Protein AF-A0A383VZY9-F1 (afdb_monomer_lite)

Foldseek 3Di:
DDPDVVNCVPPDDDPDPDPVDDDDDDDDPVVVDVVCCCVPPCVVPPVVVVVVVVVVVVVVVVVVVVVVVVLVVLCVVCVVVVHHSDDDD

pLDDT: mean 89.36, std 9.24, range [46.97, 97.81]

Radius of gyration: 31.73 Å; chains: 1; bounding box: 52×20×98 Å

Secondary structure (DSSP, 8-state):
----GGGTTTT--PPPS-TTSPPPPPPPHHHH-HHHHIIIIIIIIIHHHHHHHHHHHHHHHHHHHHHHHHHHHHHHHHHHTT--SS---

Structure (mmCIF, N/CA/C/O backbone):
data_AF-A0A383VZY9-F1
#
_entry.id   AF-A0A383VZY9-F1
#
loop_
_atom_site.group_PDB
_atom_site.id
_atom_site.type_symbol
_atom_site.label_atom_id
_atom_site.label_alt_id
_atom_site.label_comp_id
_atom_site.label_asym_id
_atom_site.label_entity_id
_atom_site.label_seq_id
_atom_site.pdbx_PDB_ins_code
_atom_site.Cartn_x
_atom_site.Cartn_y
_atom_site.Cartn_z
_atom_site.occupancy
_atom_site.B_iso_or_equiv
_atom_site.auth_seq_id
_atom_site.auth_comp_id
_atom_site.auth_asym_id
_atom_site.auth_atom_id
_atom_site.pdbx_PDB_model_num
ATOM 1 N N . MET A 1 1 ? -20.092 -10.229 51.697 1.00 49.72 1 MET A N 1
ATOM 2 C CA . MET A 1 1 ? -20.146 -9.152 50.683 1.00 49.72 1 MET A CA 1
ATOM 3 C C . MET A 1 1 ? -20.647 -9.762 49.387 1.00 49.72 1 MET A C 1
ATOM 5 O O . MET A 1 1 ? -20.105 -10.785 48.994 1.00 49.72 1 MET A O 1
ATOM 9 N N . VAL A 1 2 ? -21.682 -9.198 48.764 1.00 70.44 2 VAL A N 1
ATOM 10 C CA . VAL A 1 2 ? -22.149 -9.647 47.441 1.00 70.44 2 VAL A CA 1
ATOM 11 C C . VAL A 1 2 ? -21.452 -8.785 46.391 1.00 70.44 2 VAL A C 1
ATOM 13 O O . VAL A 1 2 ? -21.437 -7.561 46.525 1.00 70.44 2 VAL A O 1
ATOM 16 N N . LEU A 1 3 ? -20.837 -9.408 45.382 1.00 74.44 3 LEU A N 1
ATOM 17 C CA . LEU A 1 3 ? -20.195 -8.688 44.283 1.00 74.44 3 LEU A CA 1
ATOM 18 C C . LEU A 1 3 ? -21.298 -8.056 43.417 1.00 74.44 3 LEU A C 1
ATOM 20 O O . LEU A 1 3 ? -21.928 -8.730 42.608 1.00 74.44 3 LEU A O 1
ATOM 24 N N . GLY A 1 4 ? -21.604 -6.782 43.660 1.00 76.69 4 GLY A N 1
ATOM 25 C CA . GLY A 1 4 ? -22.655 -6.071 42.928 1.00 76.69 4 GLY A CA 1
ATOM 26 C C . GLY A 1 4 ? -22.267 -5.798 41.472 1.00 76.69 4 GLY A C 1
ATOM 27 O O . GLY A 1 4 ? -21.083 -5.668 41.158 1.00 76.69 4 GLY A O 1
ATOM 28 N N . GLU A 1 5 ? -23.262 -5.630 40.596 1.00 77.38 5 GLU A N 1
ATOM 29 C CA . GLU A 1 5 ? -23.088 -5.422 39.144 1.00 77.38 5 GLU A CA 1
ATOM 30 C C . GLU A 1 5 ? -22.109 -4.297 38.771 1.00 77.38 5 GLU A C 1
ATOM 32 O O . GLU A 1 5 ? -21.443 -4.368 37.739 1.00 77.38 5 GLU A O 1
ATOM 37 N N . ALA A 1 6 ? -21.952 -3.286 39.631 1.00 79.12 6 ALA A N 1
ATOM 38 C CA . ALA A 1 6 ? -20.977 -2.212 39.453 1.00 79.12 6 ALA A CA 1
ATOM 39 C C . ALA A 1 6 ? -19.533 -2.721 39.272 1.00 79.12 6 ALA A C 1
ATOM 41 O O . ALA A 1 6 ? -18.759 -2.094 38.555 1.00 79.12 6 ALA A O 1
ATOM 42 N N . HIS A 1 7 ? -19.192 -3.867 39.871 1.00 79.12 7 HIS A N 1
ATOM 43 C CA . HIS A 1 7 ? -17.860 -4.473 39.782 1.00 79.12 7 HIS A CA 1
ATOM 44 C C . HIS A 1 7 ? -17.645 -5.253 38.479 1.00 79.12 7 HIS A C 1
ATOM 46 O O . HIS A 1 7 ? -16.507 -5.461 38.073 1.00 79.12 7 HIS A O 1
ATOM 52 N N . LEU A 1 8 ? -18.723 -5.686 37.818 1.00 83.25 8 LEU A N 1
ATOM 53 C CA . LEU A 1 8 ? -18.668 -6.443 36.561 1.00 83.25 8 LEU A CA 1
ATOM 54 C C . LEU A 1 8 ? -18.922 -5.557 35.337 1.00 83.25 8 LEU A C 1
ATOM 56 O O . LEU A 1 8 ? -18.622 -5.947 34.204 1.00 83.25 8 LEU A O 1
ATOM 60 N N . ARG A 1 9 ? -19.439 -4.345 35.561 1.00 77.19 9 ARG A N 1
ATOM 61 C CA . ARG A 1 9 ? -19.755 -3.365 34.526 1.00 77.19 9 ARG A CA 1
ATOM 62 C C . ARG A 1 9 ? -18.519 -3.085 33.664 1.00 77.19 9 ARG A C 1
ATOM 64 O O . ARG A 1 9 ? -17.523 -2.556 34.138 1.00 77.19 9 ARG A O 1
ATOM 71 N N . ASN A 1 10 ? -18.625 -3.405 32.371 1.00 80.44 10 ASN A N 1
ATOM 72 C CA . ASN A 1 10 ? -17.580 -3.304 31.334 1.00 80.44 10 ASN A CA 1
ATOM 73 C C . ASN A 1 10 ? -16.486 -4.380 31.326 1.00 80.44 10 ASN A C 1
ATOM 75 O O . ASN A 1 10 ? -15.647 -4.336 30.430 1.00 80.44 10 ASN A O 1
ATOM 79 N N . ILE A 1 11 ? -16.526 -5.355 32.235 1.00 87.56 11 ILE A N 1
ATOM 80 C CA . ILE A 1 11 ? -15.618 -6.513 32.218 1.00 87.56 11 ILE A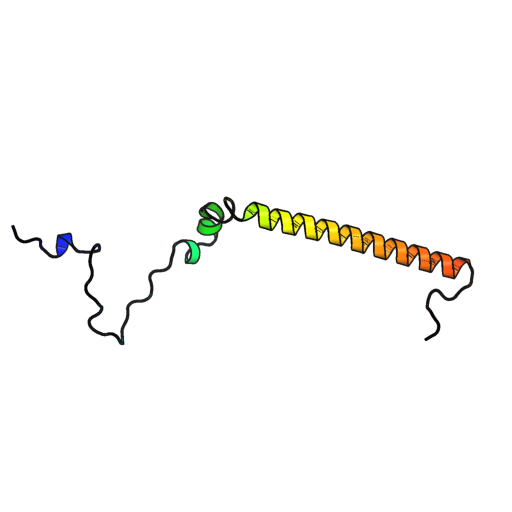 CA 1
ATOM 81 C C . ILE A 1 11 ? -16.356 -7.728 31.661 1.00 87.56 11 ILE A C 1
ATOM 83 O O . ILE A 1 11 ? -15.930 -8.318 30.673 1.00 87.56 11 ILE A O 1
ATOM 87 N N . LEU A 1 12 ? -17.503 -8.056 32.259 1.00 87.62 12 LEU A N 1
ATOM 88 C CA . LEU A 1 12 ? -18.361 -9.155 31.834 1.00 87.62 12 LEU A CA 1
ATOM 89 C C . LEU A 1 12 ? -19.734 -8.594 31.486 1.00 87.62 12 LEU A C 1
ATOM 91 O O . LEU A 1 12 ? -20.346 -7.873 32.273 1.00 87.62 12 LEU A O 1
ATOM 95 N N . ARG A 1 13 ? -20.210 -8.909 30.282 1.00 84.31 13 ARG A N 1
ATOM 96 C CA . ARG A 1 13 ? -21.570 -8.591 29.847 1.00 84.31 13 ARG A CA 1
ATOM 97 C C . ARG A 1 13 ? -22.271 -9.897 29.482 1.00 84.31 13 ARG A C 1
ATOM 99 O O . ARG A 1 13 ? -21.647 -10.719 28.808 1.00 84.31 13 ARG A O 1
ATOM 106 N N . PRO A 1 14 ? -23.523 -10.105 29.918 1.00 84.44 14 PRO A N 1
ATOM 107 C CA . PRO A 1 14 ? -24.312 -11.238 29.459 1.00 84.44 14 PRO A CA 1
ATOM 108 C C . PRO A 1 14 ? -24.556 -11.135 27.943 1.00 84.44 14 PRO A C 1
ATOM 110 O O . PRO A 1 14 ? -24.407 -10.048 27.368 1.00 84.44 14 PRO A O 1
ATOM 113 N N . PRO A 1 15 ? -24.925 -12.245 27.281 1.00 84.19 15 PRO A N 1
ATOM 114 C CA . PRO A 1 15 ? -25.337 -12.196 25.885 1.00 84.19 15 PRO A CA 1
ATOM 115 C C . PRO A 1 15 ? -26.515 -11.216 25.696 1.00 84.19 15 PRO A C 1
ATOM 117 O O . PRO A 1 15 ? -27.307 -11.030 26.625 1.00 84.19 15 PRO A O 1
ATOM 120 N N . PRO A 1 16 ? -26.644 -10.574 24.520 1.00 84.25 16 PRO A N 1
ATOM 121 C CA . PRO A 1 16 ? -27.762 -9.681 24.227 1.00 84.25 16 PRO A CA 1
ATOM 122 C C . PRO A 1 16 ? -29.100 -10.405 24.397 1.00 84.25 16 PRO A C 1
ATOM 124 O O . PRO A 1 16 ? -29.254 -11.533 23.936 1.00 84.25 16 PRO A O 1
ATO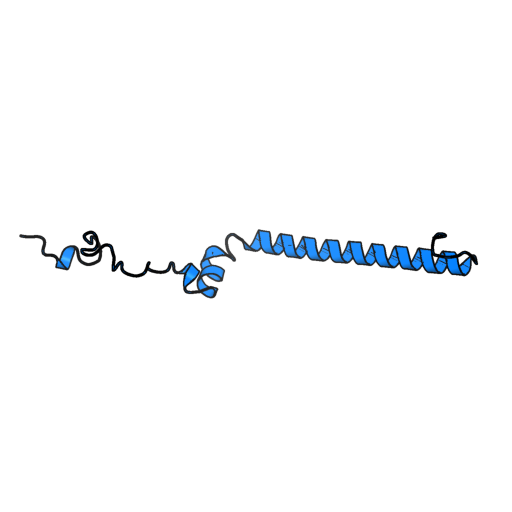M 127 N N . VAL A 1 17 ? -30.060 -9.751 25.055 1.00 82.31 17 VAL A N 1
ATOM 128 C CA . VAL A 1 17 ? -31.382 -10.335 25.353 1.00 82.31 17 VAL A CA 1
ATOM 129 C C . VAL A 1 17 ? -32.206 -10.543 24.078 1.00 82.31 17 VAL A C 1
ATOM 131 O O . VAL A 1 17 ? -32.972 -11.497 23.991 1.00 82.31 17 VAL A O 1
ATOM 134 N N . ASP A 1 18 ? -32.014 -9.678 23.081 1.00 83.31 18 ASP A N 1
ATOM 135 C CA . ASP A 1 18 ? -32.659 -9.770 21.775 1.00 83.31 18 ASP A CA 1
ATOM 136 C C . ASP A 1 18 ? -31.602 -9.999 20.674 1.00 83.31 18 ASP A C 1
ATOM 138 O O . ASP A 1 18 ? -30.812 -9.094 20.381 1.00 83.31 18 ASP A O 1
ATOM 142 N N . PRO A 1 19 ? -31.561 -11.190 20.050 1.00 75.81 19 PRO A N 1
ATOM 143 C CA . PRO A 1 19 ? -30.606 -11.508 18.993 1.00 75.81 19 PRO A CA 1
ATOM 144 C C . PRO A 1 19 ? -30.895 -10.780 17.672 1.00 75.81 19 PRO A C 1
ATOM 146 O O . PRO A 1 19 ? -30.044 -10.787 16.785 1.00 75.81 19 PRO A O 1
ATOM 149 N N . THR A 1 20 ? -32.065 -10.153 17.525 1.00 83.06 20 THR A N 1
ATOM 150 C CA . THR A 1 20 ? -32.418 -9.370 16.331 1.00 83.06 20 THR A CA 1
ATOM 151 C C . THR A 1 20 ? -31.975 -7.909 16.426 1.00 83.06 20 THR A C 1
ATOM 153 O O . THR A 1 20 ? -31.818 -7.252 15.399 1.00 83.06 20 THR A O 1
ATOM 156 N N . ASN A 1 21 ? -31.681 -7.420 17.636 1.00 83.75 21 ASN A N 1
ATOM 157 C CA . ASN A 1 21 ? -31.222 -6.057 17.897 1.00 83.75 21 ASN A CA 1
ATOM 158 C C . ASN A 1 21 ? -29.834 -6.055 18.557 1.00 83.75 21 ASN A C 1
ATOM 160 O O . ASN A 1 21 ? -29.645 -5.651 19.709 1.00 83.75 21 ASN A O 1
ATOM 164 N N . LEU A 1 22 ? -28.847 -6.564 17.819 1.00 86.88 22 LEU A N 1
ATOM 165 C CA . LEU A 1 22 ? -27.463 -6.617 18.278 1.00 86.88 22 LEU A CA 1
ATOM 166 C C . LEU A 1 22 ? -26.834 -5.215 18.273 1.00 86.88 22 LEU A C 1
ATOM 168 O O . LEU A 1 22 ? -26.994 -4.468 17.304 1.00 86.88 22 LEU A O 1
ATOM 172 N N . PRO A 1 23 ? -26.057 -4.853 19.311 1.00 87.25 23 PRO A N 1
ATOM 173 C CA . PRO A 1 23 ? -25.311 -3.607 19.293 1.00 87.25 23 PRO A CA 1
ATOM 174 C C . PRO A 1 23 ? -24.277 -3.618 18.154 1.00 87.25 23 PRO A C 1
ATOM 176 O O . PRO A 1 23 ? -23.728 -4.675 17.824 1.00 87.25 23 PRO A O 1
ATOM 179 N N . PRO A 1 24 ? -23.955 -2.450 17.572 1.00 89.31 24 PRO A N 1
ATOM 180 C CA . PRO A 1 24 ? -22.952 -2.367 16.522 1.00 89.31 24 PRO A CA 1
ATOM 181 C C . PRO A 1 24 ? -21.587 -2.836 17.034 1.00 89.31 24 PRO A C 1
ATOM 183 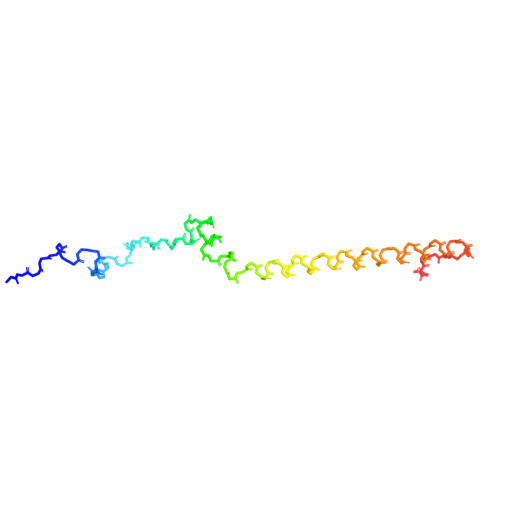O O . PRO A 1 24 ? -21.197 -2.553 18.171 1.00 89.31 24 PRO A O 1
ATOM 186 N N . ASN A 1 25 ? -20.839 -3.525 16.169 1.00 92.00 25 ASN A N 1
ATOM 187 C CA . ASN A 1 25 ? -19.496 -3.991 16.492 1.00 92.00 25 ASN A CA 1
ATOM 188 C C . ASN A 1 25 ? -18.591 -2.790 16.836 1.00 92.00 25 ASN A C 1
ATOM 190 O O . ASN A 1 25 ? -18.455 -1.881 16.006 1.00 92.00 25 ASN A O 1
ATOM 194 N N . PRO A 1 26 ? -17.968 -2.744 18.028 1.00 91.00 26 PRO A N 1
ATOM 195 C CA . PRO A 1 26 ? -17.059 -1.662 18.372 1.00 91.00 26 PRO A CA 1
ATOM 196 C C . PRO A 1 26 ? -15.880 -1.621 17.384 1.00 91.00 26 PRO A C 1
ATOM 198 O O . PRO A 1 26 ? -15.168 -2.616 17.240 1.00 91.00 26 PRO A O 1
ATOM 201 N N . PRO A 1 27 ? -15.610 -0.480 16.718 1.00 95.00 27 PRO A N 1
ATOM 202 C CA . PRO A 1 27 ? -14.576 -0.453 15.694 1.00 95.00 27 PRO A CA 1
ATOM 203 C C . PRO A 1 27 ? -13.181 -0.510 16.316 1.00 95.00 27 PRO A C 1
ATOM 205 O O . PRO A 1 27 ? -12.893 0.200 17.290 1.00 95.00 27 PRO A O 1
ATOM 208 N N . HIS A 1 28 ? -12.288 -1.285 15.700 1.00 95.06 28 HIS A N 1
ATOM 209 C CA . HIS A 1 28 ? -10.880 -1.326 16.089 1.00 95.06 28 HIS A CA 1
ATOM 210 C C . HIS A 1 28 ? -10.221 0.049 15.838 1.00 95.06 28 HIS A C 1
ATOM 212 O O . HIS A 1 28 ? -10.545 0.699 14.840 1.00 95.06 28 HIS A O 1
ATOM 218 N N . PRO A 1 29 ? -9.253 0.512 16.653 1.00 94.38 29 PRO A N 1
ATOM 219 C CA . PRO A 1 29 ? -8.590 1.806 16.440 1.00 94.38 29 PRO A CA 1
ATOM 220 C C . PRO A 1 29 ? -8.011 2.015 15.029 1.00 94.38 29 PRO A C 1
ATOM 222 O O . PRO A 1 29 ? -8.051 3.123 14.502 1.00 94.38 29 PRO A O 1
ATOM 225 N N . PHE A 1 30 ? -7.541 0.943 14.381 1.00 94.50 30 PHE A N 1
ATOM 226 C CA . PHE A 1 30 ? -7.076 0.978 12.983 1.00 94.50 30 PHE A CA 1
ATOM 227 C C . PHE A 1 30 ? -8.187 1.241 11.957 1.00 94.50 30 PHE A C 1
ATOM 229 O O . PHE A 1 30 ? -7.897 1.790 10.903 1.00 94.50 30 PHE A O 1
ATOM 236 N N . GLN A 1 31 ? -9.436 0.876 12.255 1.00 94.38 31 GLN A N 1
ATOM 237 C CA . GLN A 1 31 ? -10.591 1.182 11.405 1.00 94.38 31 GLN A CA 1
ATOM 238 C C . GLN A 1 31 ? -11.075 2.620 11.620 1.00 94.38 31 GLN A C 1
ATOM 240 O O . GLN A 1 31 ? -11.572 3.248 10.695 1.00 94.38 31 GLN A O 1
ATOM 245 N N . LYS A 1 32 ? -10.918 3.154 12.840 1.00 93.19 32 LYS A N 1
ATOM 246 C CA . LYS A 1 32 ? -11.357 4.517 13.181 1.00 93.19 32 LYS A CA 1
ATOM 247 C C . 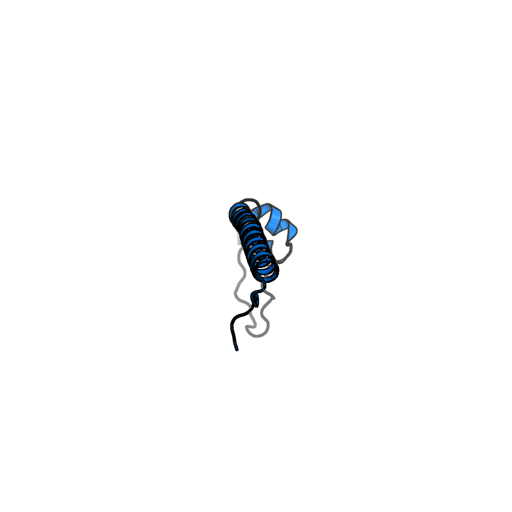LYS A 1 32 ? -10.434 5.604 12.644 1.00 93.19 32 LYS A C 1
ATOM 249 O O . LYS A 1 32 ? -10.898 6.698 12.349 1.00 93.19 32 LYS A O 1
ATOM 254 N N . SER A 1 33 ? -9.127 5.348 12.590 1.00 95.38 33 SER A N 1
ATOM 255 C CA . SER A 1 33 ? -8.147 6.371 12.229 1.00 95.38 33 SER A CA 1
ATOM 256 C C . SER A 1 33 ? -7.011 5.800 11.395 1.00 95.38 33 SER A C 1
ATOM 258 O O . SER A 1 33 ? -6.171 5.034 11.877 1.00 95.38 33 SER A O 1
ATOM 260 N N . PHE A 1 34 ? -6.937 6.266 10.149 1.00 95.38 34 PHE A N 1
ATOM 261 C CA . PHE A 1 34 ? -5.834 5.947 9.253 1.00 95.38 34 PHE A CA 1
ATOM 262 C C . PHE A 1 34 ? -4.497 6.465 9.796 1.00 95.38 34 PHE A C 1
ATOM 264 O O . PHE A 1 34 ? -3.512 5.735 9.799 1.00 95.38 34 PHE A O 1
ATOM 271 N N . SER A 1 35 ? -4.464 7.675 10.362 1.00 95.00 35 SER A N 1
ATOM 272 C CA . SER A 1 35 ? -3.254 8.236 10.979 1.00 95.00 35 SER A CA 1
ATOM 273 C C . SER A 1 35 ? -2.751 7.393 12.155 1.00 95.00 35 SER A C 1
ATOM 275 O O . SER A 1 35 ? -1.541 7.221 12.320 1.00 95.00 35 SER A O 1
ATOM 277 N N . PHE A 1 36 ? -3.662 6.832 12.959 1.00 95.44 36 PHE A N 1
ATOM 278 C CA . PHE A 1 36 ? -3.299 5.912 14.038 1.00 95.44 36 PHE A CA 1
ATOM 279 C C . PHE A 1 36 ? -2.706 4.613 13.483 1.00 95.44 36 PHE A C 1
ATOM 281 O O . PHE A 1 36 ? -1.642 4.186 13.932 1.00 95.44 36 PHE A O 1
ATOM 288 N N . TYR A 1 37 ? -3.340 4.020 12.467 1.00 95.81 37 TYR A N 1
ATOM 289 C CA . TYR A 1 37 ? -2.807 2.848 11.769 1.00 95.81 37 TYR A CA 1
ATOM 290 C C . TYR A 1 37 ? -1.423 3.113 11.160 1.00 95.81 37 TYR A C 1
ATOM 292 O O . TYR A 1 37 ? -0.507 2.306 11.346 1.00 95.81 37 TYR A O 1
ATOM 300 N N . LEU A 1 38 ? -1.247 4.260 10.497 1.00 94.81 38 LEU A N 1
ATOM 301 C CA . LEU A 1 38 ? 0.007 4.629 9.855 1.00 94.81 38 LEU A CA 1
ATOM 302 C C . LEU A 1 38 ? 1.165 4.648 10.858 1.00 94.81 38 LEU A C 1
ATOM 304 O O . LEU A 1 38 ? 2.172 3.965 10.671 1.00 94.81 38 LEU A O 1
ATOM 308 N N . ARG A 1 39 ? 0.990 5.386 11.959 1.00 93.94 39 ARG A N 1
ATOM 309 C CA . ARG A 1 39 ? 2.019 5.547 12.997 1.00 93.94 39 ARG A CA 1
ATOM 310 C C . ARG A 1 39 ? 2.281 4.259 13.771 1.00 93.94 39 ARG A C 1
ATOM 312 O O . ARG A 1 39 ? 3.429 3.955 14.084 1.00 93.94 39 ARG A O 1
ATOM 319 N N . GLN A 1 40 ? 1.229 3.513 14.112 1.00 93.69 40 GLN A N 1
ATOM 320 C CA . GLN A 1 40 ? 1.369 2.364 15.008 1.00 93.69 40 GLN A CA 1
ATOM 321 C C . GLN A 1 40 ? 1.734 1.065 14.300 1.00 93.69 40 GLN A C 1
ATOM 323 O O . GLN A 1 40 ? 2.403 0.238 14.913 1.00 93.69 40 GLN A O 1
ATOM 328 N N . ARG A 1 41 ? 1.322 0.871 13.040 1.00 92.44 41 ARG A N 1
ATOM 329 C CA . ARG A 1 41 ? 1.477 -0.418 12.350 1.00 92.44 41 ARG A CA 1
ATOM 330 C C . ARG A 1 41 ? 2.096 -0.312 10.961 1.00 92.44 41 ARG A C 1
ATOM 332 O O . ARG A 1 41 ? 2.934 -1.144 10.616 1.00 92.44 41 ARG A O 1
ATOM 339 N N . PHE A 1 42 ? 1.709 0.672 10.156 1.00 93.06 42 PHE A N 1
ATOM 340 C CA . PHE A 1 42 ? 2.204 0.766 8.781 1.00 93.06 42 PHE A CA 1
ATOM 341 C C . PHE A 1 42 ? 3.700 1.076 8.737 1.00 93.06 42 PHE A C 1
ATOM 343 O O . PHE A 1 42 ? 4.464 0.299 8.176 1.00 93.06 42 PHE A O 1
ATOM 350 N N . LEU A 1 43 ? 4.137 2.152 9.398 1.00 92.19 43 LEU A N 1
ATOM 351 C CA . LEU A 1 43 ? 5.537 2.579 9.352 1.00 92.19 43 LEU A CA 1
ATOM 352 C C . LEU A 1 43 ? 6.491 1.558 9.987 1.00 92.19 43 LEU A C 1
ATOM 354 O O . LEU A 1 43 ? 7.612 1.393 9.523 1.00 92.19 43 LEU A O 1
ATOM 358 N N . LYS A 1 44 ? 6.033 0.835 11.015 1.00 91.50 44 LYS A N 1
ATOM 359 C CA . LYS A 1 44 ? 6.854 -0.149 11.735 1.00 91.50 44 LYS A CA 1
ATOM 360 C C . LYS A 1 44 ? 7.004 -1.482 10.999 1.00 91.50 44 LYS A C 1
ATOM 362 O O . LYS A 1 44 ? 8.037 -2.122 11.134 1.00 91.50 44 LYS A O 1
ATOM 367 N N . HIS A 1 45 ? 5.980 -1.917 10.260 1.00 92.19 45 HIS A N 1
ATOM 368 C CA . HIS A 1 45 ? 5.946 -3.275 9.697 1.00 92.19 45 HIS A CA 1
ATOM 369 C C . HIS A 1 45 ? 5.814 -3.327 8.173 1.00 92.19 45 HIS A C 1
ATOM 371 O O . HIS A 1 45 ? 6.278 -4.277 7.558 1.00 92.19 45 HIS A O 1
ATOM 377 N N . HIS A 1 46 ? 5.182 -2.330 7.554 1.00 93.19 46 HIS A N 1
ATOM 378 C CA . HIS A 1 46 ? 4.817 -2.360 6.133 1.00 93.19 46 HIS A CA 1
ATOM 379 C C . HIS A 1 46 ? 5.614 -1.361 5.292 1.00 93.19 46 HIS A C 1
ATOM 381 O O . HIS A 1 46 ? 5.628 -1.470 4.069 1.00 93.19 46 HIS A O 1
ATOM 387 N N . PHE A 1 47 ? 6.312 -0.415 5.926 1.00 92.88 47 PHE A N 1
ATOM 388 C CA . PHE A 1 47 ? 7.154 0.547 5.221 1.00 92.88 47 PHE A CA 1
ATOM 389 C C . PHE A 1 47 ? 8.192 -0.110 4.294 1.00 92.88 47 PHE A C 1
ATOM 391 O O . PHE A 1 47 ? 8.296 0.343 3.155 1.00 92.88 47 PHE A O 1
ATOM 398 N N . PRO A 1 48 ? 8.884 -1.207 4.679 1.00 92.19 48 PRO A N 1
ATOM 399 C CA . PRO A 1 48 ? 9.815 -1.878 3.770 1.00 92.19 48 PRO A CA 1
ATOM 400 C C . PRO A 1 48 ? 9.151 -2.415 2.494 1.00 92.19 48 PRO A C 1
ATOM 402 O O . PRO A 1 48 ? 9.748 -2.353 1.423 1.00 92.19 48 PRO A O 1
ATOM 405 N N . LEU A 1 49 ? 7.904 -2.895 2.578 1.00 93.75 49 LEU A N 1
ATOM 406 C CA . LEU A 1 49 ? 7.162 -3.382 1.409 1.00 93.75 49 LEU A CA 1
ATOM 407 C C . LEU A 1 49 ? 6.839 -2.235 0.448 1.00 93.75 49 LEU A C 1
ATOM 409 O O . LEU A 1 49 ? 7.044 -2.352 -0.755 1.00 93.75 49 LEU A O 1
ATOM 413 N N . VAL A 1 50 ? 6.370 -1.108 0.985 1.00 93.50 50 VAL A N 1
ATOM 414 C CA . VAL A 1 50 ? 6.023 0.086 0.195 1.00 93.50 50 VAL A CA 1
ATOM 415 C C . VAL A 1 50 ? 7.265 0.693 -0.444 1.00 93.50 50 VAL A C 1
ATOM 417 O O . VAL A 1 50 ? 7.230 1.085 -1.607 1.00 93.50 50 VAL A O 1
ATOM 420 N N . PHE A 1 51 ? 8.378 0.705 0.285 1.00 93.62 51 PHE A N 1
ATOM 421 C CA . PHE A 1 51 ? 9.670 1.083 -0.266 1.00 93.62 51 PHE A CA 1
ATOM 422 C C . PHE A 1 51 ? 10.081 0.158 -1.421 1.00 93.62 51 PHE A C 1
ATOM 424 O O . PHE A 1 51 ? 10.452 0.647 -2.485 1.00 93.62 51 PHE A O 1
ATOM 431 N N . GLY A 1 52 ? 9.936 -1.162 -1.255 1.00 95.81 52 GLY A N 1
ATOM 432 C CA . GLY A 1 52 ? 10.196 -2.140 -2.314 1.00 95.81 52 GLY A CA 1
ATOM 433 C C . GLY A 1 52 ? 9.356 -1.901 -3.572 1.00 95.81 52 GLY A C 1
ATOM 434 O O . GLY A 1 52 ? 9.897 -1.910 -4.676 1.00 95.81 52 GLY A O 1
ATOM 435 N N . TYR A 1 53 ? 8.062 -1.595 -3.417 1.00 96.44 53 TYR A N 1
ATOM 436 C CA . TYR A 1 53 ? 7.215 -1.191 -4.544 1.00 96.44 53 TYR A CA 1
ATOM 437 C C . TYR A 1 53 ? 7.726 0.083 -5.224 1.00 96.44 53 TYR A C 1
ATOM 439 O O . TYR A 1 53 ? 7.780 0.132 -6.450 1.00 96.44 53 TYR A O 1
ATOM 447 N N . GLY A 1 54 ? 8.149 1.088 -4.453 1.00 96.56 54 GLY A N 1
ATOM 448 C CA . GLY A 1 54 ? 8.730 2.318 -4.999 1.00 96.56 54 GLY A CA 1
ATOM 449 C C . GLY A 1 54 ? 9.988 2.063 -5.836 1.00 96.56 54 GLY A C 1
ATOM 450 O O . GLY A 1 54 ? 10.106 2.581 -6.945 1.00 96.56 54 GLY A O 1
ATOM 451 N N . VAL A 1 55 ? 10.894 1.213 -5.345 1.00 96.94 55 VAL A N 1
ATOM 452 C CA . VAL A 1 55 ? 12.104 0.812 -6.083 1.00 96.94 55 VAL A CA 1
ATOM 453 C C . VAL A 1 55 ? 11.743 0.065 -7.367 1.00 96.94 55 VAL A C 1
ATOM 455 O O . VAL A 1 55 ? 12.296 0.369 -8.422 1.00 96.94 55 VAL A O 1
ATOM 458 N N . ALA A 1 56 ? 10.799 -0.876 -7.307 1.00 97.38 56 ALA A N 1
ATOM 459 C CA . ALA A 1 56 ? 10.366 -1.625 -8.483 1.00 97.38 56 ALA A CA 1
ATOM 460 C C . ALA A 1 56 ? 9.777 -0.703 -9.562 1.00 97.38 56 ALA A C 1
ATOM 462 O O . ALA A 1 56 ? 10.163 -0.803 -10.724 1.00 97.38 56 ALA A O 1
ATOM 463 N N . ILE A 1 57 ? 8.902 0.232 -9.177 1.00 97.25 57 ILE A N 1
ATOM 464 C CA . ILE A 1 57 ? 8.323 1.224 -10.096 1.00 97.25 57 ILE A CA 1
ATOM 465 C C . ILE A 1 57 ? 9.433 2.022 -10.785 1.00 97.25 57 ILE A C 1
ATOM 467 O O . ILE A 1 57 ? 9.438 2.130 -12.008 1.00 97.25 57 ILE A O 1
ATOM 471 N N . TYR A 1 58 ? 10.399 2.529 -10.017 1.00 96.88 58 TYR A N 1
ATOM 472 C CA . TYR A 1 58 ? 11.518 3.289 -10.571 1.00 96.88 58 TYR A CA 1
ATOM 473 C C . TYR A 1 58 ? 12.339 2.472 -11.580 1.00 96.88 58 TYR A C 1
ATOM 475 O O . TYR A 1 58 ? 12.668 2.964 -12.660 1.00 96.88 58 TYR A O 1
ATOM 483 N N . LEU A 1 59 ? 12.631 1.206 -11.265 1.00 97.81 59 LEU A N 1
ATOM 484 C CA . LEU A 1 59 ? 13.360 0.318 -12.171 1.00 97.81 59 LEU A CA 1
ATOM 485 C C . LEU A 1 59 ? 12.594 0.074 -13.475 1.00 97.81 59 LEU A C 1
ATOM 487 O O . LEU A 1 59 ? 13.183 0.174 -14.550 1.00 97.81 59 LEU A O 1
ATOM 491 N N . PHE A 1 60 ? 11.288 -0.192 -13.402 1.00 97.56 60 PHE A N 1
ATOM 492 C CA . PHE A 1 60 ? 10.471 -0.394 -14.599 1.00 97.56 60 PHE A CA 1
ATOM 493 C C . PHE A 1 60 ? 10.377 0.864 -15.463 1.00 97.56 60 PHE A C 1
ATOM 495 O O . PHE A 1 60 ? 10.475 0.757 -16.682 1.00 97.56 60 PHE A O 1
ATOM 502 N N . MET A 1 61 ? 10.300 2.052 -14.858 1.00 96.69 61 MET A N 1
ATOM 503 C CA . MET A 1 61 ? 10.376 3.310 -15.607 1.00 96.69 61 MET A CA 1
ATOM 504 C C . MET A 1 61 ? 11.706 3.450 -16.363 1.00 96.69 61 MET A C 1
ATOM 506 O O . MET A 1 61 ? 11.721 3.900 -17.508 1.00 96.69 61 MET A O 1
ATOM 510 N N . GLY A 1 62 ? 12.821 3.040 -15.751 1.00 96.31 62 GLY A N 1
ATOM 511 C CA . GLY A 1 62 ? 14.128 3.023 -16.410 1.00 96.31 62 GLY A CA 1
ATOM 512 C C . GLY A 1 62 ? 14.186 2.050 -17.591 1.00 96.31 62 GLY A C 1
ATOM 513 O O . GLY A 1 62 ? 14.691 2.406 -18.656 1.00 96.31 62 GLY A O 1
ATOM 514 N N . ILE A 1 63 ? 13.624 0.848 -17.428 1.00 96.44 63 ILE A N 1
ATOM 515 C CA . ILE A 1 63 ? 13.547 -0.166 -18.491 1.00 96.44 63 ILE A CA 1
ATOM 516 C C . ILE A 1 63 ? 12.691 0.332 -19.659 1.00 96.44 63 ILE A C 1
ATOM 518 O O . ILE A 1 63 ? 13.113 0.227 -20.809 1.00 96.44 63 ILE A O 1
ATOM 522 N N . ASP A 1 64 ? 11.521 0.909 -19.380 1.00 96.12 64 ASP A N 1
ATOM 523 C CA . ASP A 1 64 ? 10.644 1.456 -20.417 1.00 96.12 64 ASP A CA 1
ATOM 524 C C . ASP A 1 64 ? 11.299 2.626 -21.157 1.00 96.12 64 ASP A C 1
ATOM 526 O O . ASP A 1 64 ? 11.204 2.712 -22.382 1.00 96.12 64 ASP A O 1
ATOM 530 N N . SER A 1 65 ? 12.024 3.490 -20.441 1.00 95.44 65 SER A N 1
ATOM 531 C CA . SER A 1 65 ? 12.802 4.569 -21.055 1.00 95.44 65 SER A CA 1
ATOM 532 C C . SER A 1 65 ? 13.877 4.016 -21.997 1.00 95.44 65 SER A C 1
ATOM 534 O O . SER A 1 65 ? 13.931 4.401 -23.164 1.00 95.44 65 SER A O 1
ATOM 536 N N . ALA A 1 66 ? 14.667 3.036 -21.541 1.00 95.94 66 ALA A N 1
ATOM 537 C CA . ALA A 1 66 ? 15.693 2.395 -22.361 1.00 95.94 66 ALA A CA 1
ATOM 538 C C . ALA A 1 66 ? 15.100 1.694 -23.594 1.00 95.94 66 ALA A C 1
ATOM 540 O O . ALA A 1 66 ? 15.653 1.795 -24.691 1.00 95.94 66 ALA A O 1
ATOM 541 N N . ARG A 1 67 ? 13.951 1.025 -23.436 1.00 96.44 67 ARG A N 1
ATOM 542 C CA . ARG A 1 67 ? 13.219 0.408 -24.548 1.00 96.44 67 ARG A CA 1
ATOM 543 C C . ARG A 1 67 ? 12.815 1.454 -25.583 1.00 96.44 67 ARG A C 1
ATOM 545 O O . ARG A 1 67 ? 13.049 1.243 -26.769 1.00 96.44 67 ARG A O 1
ATOM 552 N N . ASN A 1 68 ? 12.240 2.572 -25.146 1.00 95.69 68 ASN A N 1
ATOM 553 C CA . ASN A 1 68 ? 11.807 3.638 -26.045 1.00 95.69 68 ASN A CA 1
ATOM 554 C C . ASN A 1 68 ? 13.002 4.284 -26.765 1.00 95.69 68 ASN A C 1
ATOM 556 O O . ASN A 1 68 ? 12.941 4.482 -27.976 1.00 95.69 68 ASN A O 1
ATOM 560 N N . SER A 1 69 ? 14.115 4.535 -26.066 1.00 95.44 69 SER A N 1
ATOM 561 C CA . SER A 1 69 ? 15.351 5.031 -26.687 1.00 95.44 69 SER A CA 1
ATOM 562 C C . SER A 1 69 ? 15.898 4.069 -27.742 1.00 95.44 69 SER A C 1
ATOM 564 O O . SER A 1 69 ? 16.288 4.500 -28.824 1.00 95.44 69 SER A O 1
ATOM 566 N N . ALA A 1 70 ? 15.902 2.763 -27.460 1.00 93.88 70 ALA A N 1
ATOM 567 C CA . ALA A 1 70 ? 16.355 1.757 -28.416 1.00 93.88 70 ALA A CA 1
ATOM 568 C C . ALA A 1 70 ? 15.441 1.685 -29.650 1.00 93.88 70 ALA A C 1
ATOM 570 O O . ALA A 1 70 ? 15.932 1.619 -30.778 1.00 93.88 70 ALA A O 1
ATOM 571 N N . GLN A 1 71 ? 14.122 1.751 -29.449 1.00 94.06 71 GLN A N 1
ATOM 572 C CA . GLN A 1 71 ? 13.149 1.811 -30.540 1.00 94.06 71 GLN A CA 1
ATOM 573 C C . GLN A 1 71 ? 13.361 3.054 -31.408 1.00 94.06 71 GLN A C 1
ATOM 575 O O . GLN A 1 71 ? 13.453 2.927 -32.628 1.00 94.06 71 GLN A O 1
ATOM 580 N N . GLN A 1 72 ? 13.530 4.229 -30.800 1.00 95.19 72 GLN A N 1
ATOM 581 C CA . GLN A 1 72 ? 13.806 5.463 -31.530 1.00 95.19 72 GLN A CA 1
ATOM 582 C C . GLN A 1 72 ? 15.113 5.373 -32.331 1.00 95.19 72 GLN A C 1
ATOM 584 O O . GLN A 1 72 ? 15.117 5.674 -33.521 1.00 95.19 72 GLN A O 1
ATOM 589 N N . ALA A 1 73 ? 16.195 4.874 -31.728 1.00 94.31 73 ALA A N 1
ATOM 590 C CA . ALA A 1 73 ? 17.468 4.695 -32.423 1.00 94.31 73 AL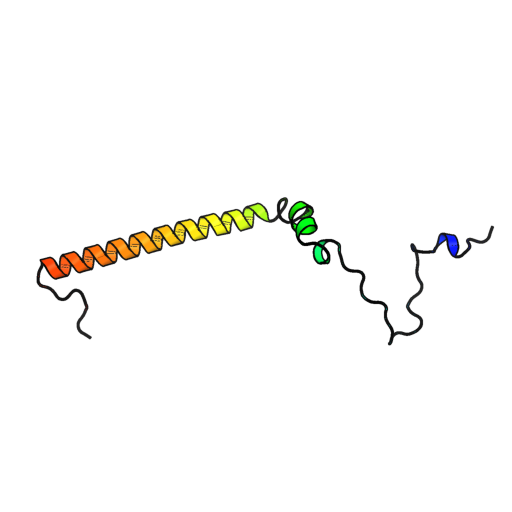A A CA 1
ATOM 591 C C . ALA A 1 73 ? 17.354 3.727 -33.616 1.00 94.31 73 ALA A C 1
ATOM 593 O O . ALA A 1 73 ? 17.902 3.991 -34.685 1.00 94.31 73 ALA A O 1
ATOM 594 N N . SER A 1 74 ? 16.615 2.620 -33.467 1.00 92.44 74 SER A N 1
ATOM 595 C CA . SER A 1 74 ? 16.362 1.693 -34.580 1.00 92.44 74 SER A CA 1
ATOM 596 C C . SER A 1 74 ? 15.525 2.322 -35.696 1.00 92.44 74 SER A C 1
ATOM 598 O O . SER A 1 74 ? 15.804 2.093 -36.872 1.00 92.44 74 SER A O 1
ATOM 600 N N . TYR A 1 75 ? 14.548 3.156 -35.331 1.00 94.44 75 TYR A N 1
ATOM 601 C CA . TYR A 1 75 ? 13.703 3.876 -36.274 1.00 94.44 75 TYR A CA 1
ATOM 602 C C . TYR A 1 75 ? 14.524 4.877 -37.094 1.00 94.44 75 TYR A C 1
ATOM 604 O O . TYR A 1 75 ? 14.498 4.845 -38.321 1.00 94.44 75 TYR A O 1
ATOM 612 N N . GLU A 1 76 ? 15.306 5.727 -36.425 1.00 95.31 76 GLU A N 1
ATOM 613 C CA . GLU A 1 76 ? 16.171 6.722 -37.070 1.00 95.31 76 GLU A CA 1
ATOM 614 C C . GLU A 1 76 ? 17.206 6.062 -37.987 1.00 95.31 76 GLU A C 1
ATOM 616 O O . GLU A 1 76 ? 17.422 6.524 -39.109 1.00 95.31 76 GLU A O 1
ATOM 621 N N . LYS A 1 77 ? 17.791 4.937 -37.555 1.00 94.25 77 LYS A N 1
ATOM 622 C CA . LYS A 1 77 ? 18.733 4.168 -38.371 1.00 94.25 77 LYS A CA 1
ATOM 623 C C . LYS A 1 77 ? 18.086 3.655 -39.660 1.00 94.25 77 LYS A C 1
ATOM 625 O O . LYS A 1 77 ? 18.634 3.895 -40.734 1.00 94.25 77 LYS A O 1
ATOM 630 N N . ALA A 1 78 ? 16.919 3.014 -39.572 1.00 91.94 78 ALA A N 1
ATOM 631 C CA . ALA A 1 78 ? 16.209 2.508 -40.748 1.00 91.94 78 ALA A CA 1
ATOM 632 C C . ALA A 1 78 ? 15.889 3.631 -41.749 1.00 91.94 78 ALA A C 1
ATOM 634 O O . ALA A 1 78 ? 16.131 3.475 -42.944 1.00 91.94 78 ALA A O 1
ATOM 635 N N . ILE A 1 79 ? 15.444 4.793 -41.253 1.00 93.19 79 ILE A N 1
ATOM 636 C CA . ILE A 1 79 ? 15.206 5.980 -42.083 1.00 93.19 79 ILE A CA 1
ATOM 637 C C . ILE A 1 79 ? 16.498 6.457 -42.761 1.00 93.19 79 ILE A C 1
ATOM 639 O O . ILE A 1 79 ? 16.486 6.742 -43.957 1.00 93.19 79 ILE A O 1
ATOM 643 N N . SER A 1 80 ? 17.617 6.519 -42.030 1.00 93.81 80 SER A N 1
ATOM 644 C CA . SER A 1 80 ? 18.905 6.965 -42.587 1.00 93.81 80 SER A CA 1
ATOM 645 C C . SER A 1 80 ? 19.461 6.030 -43.668 1.00 93.81 80 SER A C 1
ATOM 647 O O . SER A 1 80 ? 20.120 6.490 -44.597 1.00 93.81 80 SER A O 1
ATOM 649 N N . GLU A 1 81 ? 19.154 4.735 -43.584 1.00 93.81 81 GLU A N 1
ATOM 650 C CA . GLU A 1 81 ? 19.541 3.714 -44.564 1.00 93.81 81 GLU A CA 1
ATOM 651 C C . GLU A 1 81 ? 18.546 3.619 -45.742 1.00 93.81 81 GLU A C 1
ATOM 653 O O . GLU A 1 81 ? 18.753 2.835 -46.667 1.00 93.81 81 GLU A O 1
ATOM 658 N N . GLY A 1 82 ? 17.474 4.424 -45.745 1.00 89.56 82 GLY A N 1
ATOM 659 C CA . GLY A 1 82 ? 16.442 4.413 -46.787 1.00 89.56 82 GLY A CA 1
ATOM 660 C C . GLY A 1 82 ? 15.499 3.205 -46.720 1.00 89.56 82 GLY A C 1
ATOM 661 O O . GLY A 1 82 ? 14.804 2.908 -47.693 1.00 89.56 82 GLY A O 1
ATOM 662 N N . HIS A 1 83 ? 15.471 2.497 -45.589 1.00 89.00 83 HIS A N 1
ATOM 663 C CA . HIS A 1 83 ? 14.593 1.358 -45.339 1.00 89.00 83 HIS A CA 1
ATOM 664 C C . HIS A 1 83 ? 13.293 1.785 -44.638 1.00 89.00 83 HIS A C 1
ATOM 666 O O . HIS A 1 83 ? 13.237 2.794 -43.934 1.00 89.00 83 HIS A O 1
ATOM 672 N N . SER A 1 84 ? 12.227 0.990 -44.800 1.00 87.88 84 SER A N 1
ATOM 673 C CA . SER A 1 84 ? 11.017 1.152 -43.985 1.00 87.88 84 SER A CA 1
ATOM 674 C C . SER A 1 84 ? 11.325 0.755 -42.534 1.00 87.88 84 SER A C 1
ATOM 676 O O . SER A 1 84 ? 11.794 -0.363 -42.312 1.00 87.88 84 SER A O 1
ATOM 678 N N . PRO A 1 85 ? 11.037 1.608 -41.534 1.00 84.25 85 PRO A N 1
ATOM 679 C CA . PRO A 1 85 ? 11.239 1.278 -40.122 1.00 84.25 85 PRO A CA 1
ATOM 680 C C . PRO A 1 85 ? 10.199 0.284 -39.580 1.00 84.25 85 PRO A C 1
ATOM 682 O O . PRO A 1 85 ? 10.354 -0.233 -38.475 1.00 84.25 85 PRO A O 1
ATOM 685 N N . PHE A 1 86 ? 9.139 0.012 -40.343 1.00 85.62 86 PHE A N 1
ATOM 686 C CA . PHE A 1 86 ? 8.100 -0.953 -40.002 1.00 85.62 86 PHE A CA 1
ATOM 687 C C . PHE A 1 86 ? 8.158 -2.148 -40.955 1.00 85.62 86 PHE A C 1
ATOM 689 O O . PHE A 1 86 ? 8.409 -1.981 -42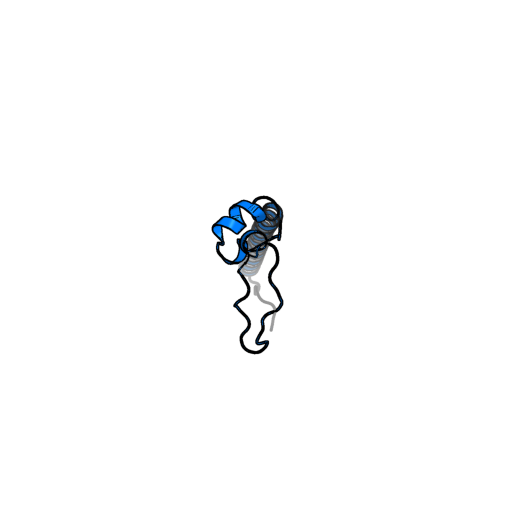.153 1.00 85.62 86 PHE A O 1
ATOM 696 N N . GLY A 1 87 ? 7.911 -3.348 -40.421 1.00 77.56 87 GLY A N 1
ATOM 697 C CA . GLY A 1 87 ? 7.777 -4.560 -41.228 1.00 77.56 87 GLY A CA 1
ATOM 698 C C . GLY A 1 87 ? 6.590 -4.464 -42.189 1.00 77.56 87 GLY A C 1
ATOM 699 O O . GLY A 1 87 ? 5.615 -3.767 -41.910 1.00 77.56 87 GLY A O 1
ATOM 700 N N . HIS A 1 88 ? 6.679 -5.153 -43.328 1.00 67.12 88 HIS A N 1
ATOM 701 C CA . HIS A 1 88 ? 5.567 -5.248 -44.272 1.00 67.12 88 HIS A CA 1
ATOM 702 C C . HIS A 1 88 ? 4.387 -5.968 -43.601 1.00 67.12 88 HIS A C 1
ATOM 704 O O . HIS A 1 88 ? 4.505 -7.140 -43.240 1.00 67.12 88 HIS A O 1
ATOM 710 N N . HIS A 1 89 ? 3.286 -5.241 -43.418 1.00 46.97 89 HIS A N 1
ATOM 711 C CA . HIS A 1 89 ? 1.988 -5.758 -42.991 1.00 46.97 89 HIS A CA 1
ATOM 712 C C . HIS A 1 89 ? 1.049 -5.863 -44.189 1.00 46.97 89 HIS A C 1
ATOM 714 O O . HIS A 1 89 ? 1.097 -4.948 -45.045 1.00 46.97 89 HIS A O 1
#

Organism: Tetradesmus obliquus (NCBI:txid3088)

Sequence (89 aa):
MVLGEAHLRNILRPPPVDPTNLPPNPPHPFQKSFSFYLRQRFLKHHFPLVFGYGVAIYLFMGIDSARNSAQQASYEKAISEGHSPFGHH